Protein AF-A0A8J8IYB2-F1 (afdb_monomer)

Solvent-accessible surface area (backbone atoms only — not comparable to full-atom values): 4419 Å² total; per-residue (Å²): 133,54,72,68,53,36,40,53,50,31,41,50,52,44,35,70,75,63,32,64,89,77,50,52,70,66,61,23,24,58,68,38,73,49,57,69,71,58,47,58,76,77,37,93,43,71,71,57,47,50,55,52,50,53,51,54,57,59,69,51,49,67,64,57,54,65,63,57,69,75,68,78,81,124

Radi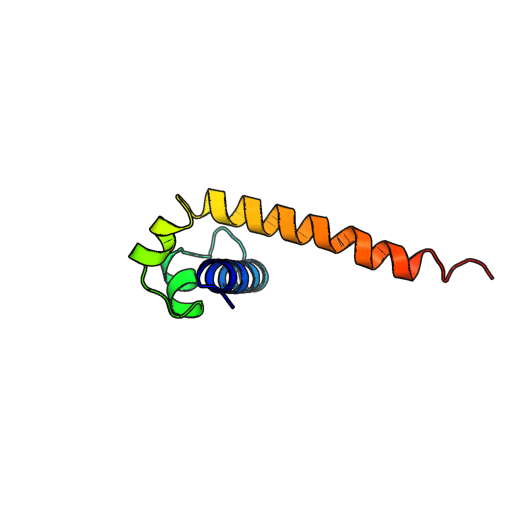us of gyration: 15.48 Å; Cα contacts (8 Å, |Δi|>4): 43; chains: 1; bounding box: 42×33×29 Å

pLDDT: mean 87.02, std 16.63, range [46.12, 98.5]

Nearest PDB structures (foldseek):
  3ppb-assembly1_B  TM=9.762E-01  e=7.105E-04  Shewanella loihica PV-4
  5gp9-assembly1_A  TM=7.517E-01  e=2.102E-03  Halalkalibacterium halodurans C-125
  3f1b-assembly1_A-2  TM=9.091E-01  e=6.219E-03  Rhodococcus jostii RHA1
  5gpa-assembly1_A  TM=7.711E-01  e=3.319E-03  Halalkalibacterium halodurans C-125
  7acl-assembly1_B  TM=6.615E-01  e=1.383E-02  Escherichia coli

Mean predicted aligned error: 7.58 Å

Foldseek 3Di:
DDLLVLLLVLLLVCCVPPRLVPDDLVSSCVSSVHDSVVCCVNDVDSVRSVVVSVVVVVVCVVVVCVVVVVPPDD

Sequence (74 aa):
MDTREKILKAARELFAEKGYDKTTVDEIVERAGVAKGTFYNYFKSKEELIKIVALQSLLLYPKIISQDILSTRT

Structure (mmCIF, N/CA/C/O backbone):
data_AF-A0A8J8IYB2-F1
#
_entry.id   AF-A0A8J8IYB2-F1
#
loop_
_atom_site.group_PDB
_atom_site.id
_atom_site.type_symbol
_atom_site.label_atom_id
_atom_site.label_alt_id
_atom_site.label_comp_id
_atom_site.label_asym_id
_atom_site.label_entity_id
_atom_site.label_seq_id
_atom_site.pdbx_PDB_ins_code
_atom_site.Cartn_x
_atom_site.Cartn_y
_atom_site.Cartn_z
_atom_site.occupancy
_atom_site.B_iso_or_equiv
_atom_site.auth_seq_id
_atom_site.auth_comp_id
_atom_site.auth_asym_id
_atom_site.auth_atom_id
_atom_site.pdbx_PDB_model_num
ATOM 1 N N . MET A 1 1 ? 1.807 -15.974 9.545 1.00 74.12 1 MET A N 1
ATOM 2 C CA . MET A 1 1 ? 2.159 -14.777 8.765 1.00 74.12 1 MET A CA 1
ATOM 3 C C . MET A 1 1 ? 1.582 -13.580 9.489 1.00 74.12 1 MET A C 1
ATOM 5 O O . MET A 1 1 ? 0.361 -13.506 9.631 1.00 74.12 1 MET A O 1
ATOM 9 N N . ASP A 1 2 ? 2.454 -12.737 10.031 1.00 94.38 2 ASP A N 1
ATOM 10 C CA . ASP A 1 2 ? 2.059 -11.549 10.794 1.00 94.38 2 ASP A CA 1
ATOM 11 C C . ASP A 1 2 ? 1.382 -10.508 9.882 1.00 94.38 2 ASP A C 1
ATOM 13 O O . ASP A 1 2 ? 1.583 -10.501 8.664 1.00 94.38 2 ASP A O 1
ATOM 17 N N . THR A 1 3 ? 0.568 -9.619 10.452 1.00 96.19 3 THR A N 1
ATOM 18 C CA . THR A 1 3 ? -0.112 -8.551 9.705 1.00 96.19 3 THR A CA 1
ATOM 19 C C . THR A 1 3 ? 0.860 -7.686 8.905 1.00 96.19 3 THR A C 1
ATOM 21 O O . THR A 1 3 ? 0.592 -7.369 7.743 1.00 96.19 3 THR A O 1
ATOM 24 N N . ARG A 1 4 ? 2.027 -7.364 9.472 1.00 96.19 4 ARG A N 1
ATOM 25 C CA . ARG A 1 4 ? 3.071 -6.607 8.777 1.00 96.19 4 ARG A CA 1
ATOM 26 C C . ARG A 1 4 ? 3.560 -7.333 7.527 1.00 96.19 4 ARG A C 1
ATOM 28 O O . ARG A 1 4 ? 3.758 -6.715 6.483 1.00 96.19 4 ARG A O 1
ATOM 35 N N . GLU A 1 5 ? 3.745 -8.647 7.620 1.00 96.19 5 GLU A N 1
ATOM 36 C CA . GLU A 1 5 ? 4.166 -9.474 6.489 1.00 96.19 5 GLU A CA 1
ATOM 37 C C . GLU A 1 5 ? 3.085 -9.525 5.410 1.00 96.19 5 GLU A C 1
ATOM 39 O O . GLU A 1 5 ? 3.415 -9.457 4.225 1.00 96.19 5 GLU A O 1
ATOM 44 N N . LYS A 1 6 ? 1.804 -9.636 5.797 1.00 97.56 6 LYS A N 1
ATOM 45 C CA . LYS A 1 6 ? 0.678 -9.654 4.846 1.00 97.56 6 LYS A CA 1
ATOM 46 C C . LYS A 1 6 ? 0.645 -8.378 4.010 1.00 97.56 6 LYS A C 1
ATOM 48 O O . LYS A 1 6 ? 0.551 -8.456 2.789 1.00 97.56 6 LYS A O 1
ATOM 53 N N . ILE A 1 7 ? 0.804 -7.224 4.662 1.00 98.06 7 ILE A N 1
ATOM 54 C CA . ILE A 1 7 ? 0.868 -5.917 3.996 1.00 98.06 7 ILE A CA 1
ATOM 55 C C . ILE A 1 7 ? 2.069 -5.852 3.041 1.00 98.06 7 ILE A C 1
ATOM 57 O O . ILE A 1 7 ? 1.914 -5.446 1.892 1.00 98.06 7 ILE A O 1
ATOM 61 N N . LEU A 1 8 ? 3.257 -6.295 3.472 1.00 96.81 8 LEU A 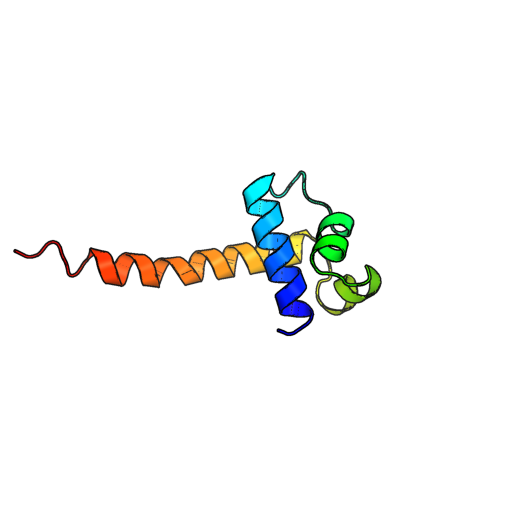N 1
ATOM 62 C CA . LEU A 1 8 ? 4.455 -6.304 2.620 1.00 96.81 8 LEU A CA 1
ATOM 63 C C . LEU A 1 8 ? 4.310 -7.220 1.403 1.00 96.81 8 LEU A C 1
ATOM 65 O O . LEU A 1 8 ? 4.763 -6.866 0.315 1.00 96.81 8 LEU A O 1
ATOM 69 N N . LYS A 1 9 ? 3.693 -8.393 1.576 1.00 96.44 9 LYS A N 1
ATOM 70 C CA . LYS A 1 9 ? 3.427 -9.323 0.476 1.00 96.44 9 LYS A CA 1
ATOM 71 C C . LYS A 1 9 ? 2.462 -8.708 -0.537 1.00 96.44 9 LYS A C 1
ATOM 73 O O . LYS A 1 9 ? 2.822 -8.625 -1.706 1.00 96.44 9 LYS A O 1
ATOM 78 N N . ALA A 1 10 ? 1.313 -8.210 -0.077 1.00 98.00 10 ALA A N 1
ATOM 79 C CA . ALA A 1 10 ? 0.315 -7.567 -0.929 1.00 98.00 10 ALA A CA 1
ATOM 80 C C . ALA A 1 10 ? 0.891 -6.364 -1.691 1.00 98.00 10 ALA A C 1
ATOM 82 O O . ALA A 1 10 ? 0.658 -6.209 -2.887 1.00 98.00 10 ALA A O 1
ATOM 83 N N . ALA A 1 11 ? 1.686 -5.531 -1.014 1.00 97.75 11 ALA A N 1
ATOM 84 C CA . ALA A 1 11 ? 2.352 -4.399 -1.642 1.00 97.75 11 ALA A CA 1
ATOM 85 C C . ALA A 1 11 ? 3.337 -4.841 -2.727 1.00 97.75 11 ALA A C 1
ATOM 87 O O . ALA A 1 11 ? 3.321 -4.287 -3.820 1.00 97.75 11 ALA A O 1
ATOM 88 N N . ARG A 1 12 ? 4.164 -5.859 -2.458 1.00 96.31 12 ARG A N 1
ATOM 89 C CA . ARG A 1 12 ? 5.120 -6.395 -3.437 1.00 96.31 12 ARG A CA 1
ATOM 90 C C . ARG A 1 12 ? 4.421 -6.920 -4.688 1.00 96.31 12 ARG A C 1
ATOM 92 O O . ARG A 1 12 ? 4.867 -6.613 -5.788 1.00 96.31 12 ARG A O 1
ATOM 99 N N . GLU A 1 13 ? 3.347 -7.683 -4.511 1.00 96.19 13 GLU A N 1
ATOM 100 C CA . GLU A 1 13 ? 2.548 -8.228 -5.613 1.00 96.19 13 GLU A CA 1
ATOM 101 C C . GLU A 1 13 ? 1.950 -7.093 -6.454 1.00 96.19 13 GLU A C 1
ATOM 103 O O . GLU A 1 13 ? 2.207 -7.013 -7.651 1.00 96.19 13 GLU A O 1
ATOM 108 N N . LEU A 1 14 ? 1.293 -6.119 -5.819 1.00 97.94 14 LEU A N 1
ATOM 109 C CA . LEU A 1 14 ? 0.700 -4.979 -6.527 1.00 97.94 14 LEU A CA 1
ATOM 110 C C . LEU A 1 14 ? 1.728 -4.098 -7.241 1.00 97.94 14 LEU A C 1
ATOM 112 O O . LEU A 1 14 ? 1.500 -3.652 -8.367 1.00 97.94 14 LEU A O 1
ATOM 116 N N . PHE A 1 15 ? 2.874 -3.851 -6.605 1.00 96.12 15 PHE A N 1
ATOM 117 C CA . PHE A 1 15 ? 3.955 -3.097 -7.228 1.00 96.12 15 PHE A CA 1
ATOM 118 C C . PHE A 1 15 ? 4.519 -3.828 -8.451 1.00 96.12 15 PHE A C 1
ATOM 120 O O . PHE A 1 15 ? 4.844 -3.163 -9.431 1.00 96.12 15 PHE A O 1
ATOM 127 N N . ALA A 1 16 ? 4.597 -5.161 -8.425 1.00 94.44 16 ALA A N 1
ATOM 128 C CA . ALA A 1 16 ? 5.024 -5.957 -9.573 1.00 94.44 16 ALA A CA 1
ATOM 129 C C . ALA A 1 16 ? 3.968 -5.993 -10.693 1.00 94.44 16 ALA A C 1
ATOM 131 O O . ALA A 1 16 ? 4.322 -5.936 -11.865 1.00 94.44 16 ALA A O 1
ATOM 132 N N . GLU A 1 17 ? 2.681 -6.051 -10.343 1.00 97.12 17 GLU A N 1
ATOM 133 C CA . GLU A 1 17 ? 1.576 -6.150 -11.305 1.00 97.12 17 GLU A CA 1
ATOM 134 C C . GLU A 1 17 ? 1.320 -4.848 -12.071 1.00 97.12 17 GLU A C 1
ATOM 136 O O . GLU A 1 17 ? 1.071 -4.869 -13.276 1.00 97.12 17 GLU A O 1
ATOM 141 N N . LYS A 1 18 ? 1.349 -3.700 -11.383 1.00 96.94 18 LYS A N 1
ATOM 142 C CA . LYS A 1 18 ? 0.928 -2.417 -11.976 1.00 96.94 18 LYS A CA 1
ATOM 143 C C . LYS A 1 18 ? 1.810 -1.219 -11.636 1.00 96.94 18 LYS A C 1
ATOM 145 O O . LYS A 1 18 ? 1.504 -0.100 -12.055 1.00 96.94 18 LYS A O 1
ATOM 150 N N . GLY A 1 19 ? 2.909 -1.434 -10.919 1.00 94.38 19 GLY A N 1
ATOM 151 C CA . GLY A 1 19 ? 3.844 -0.383 -10.529 1.00 94.38 19 GLY A CA 1
ATOM 152 C C . GLY A 1 19 ? 3.441 0.376 -9.261 1.00 94.38 19 GLY A C 1
ATOM 153 O O . GLY A 1 19 ? 2.298 0.343 -8.795 1.00 94.38 19 GLY A O 1
ATOM 154 N N . TYR A 1 20 ? 4.415 1.088 -8.694 1.00 95.38 20 TYR A N 1
ATOM 155 C CA . TYR A 1 20 ? 4.272 1.845 -7.446 1.00 95.38 20 TYR A CA 1
ATOM 156 C C . TYR A 1 20 ? 3.265 3.000 -7.542 1.00 95.38 20 TYR A C 1
ATOM 158 O O . TYR A 1 20 ? 2.413 3.162 -6.660 1.00 95.38 20 TYR A O 1
ATOM 166 N N . ASP A 1 21 ? 3.336 3.793 -8.614 1.00 96.94 21 ASP A N 1
ATOM 167 C CA . ASP A 1 21 ? 2.529 5.012 -8.751 1.00 96.94 21 ASP A CA 1
ATOM 168 C C . ASP A 1 21 ? 1.035 4.697 -8.850 1.00 96.94 21 ASP A C 1
ATOM 170 O O . ASP A 1 21 ? 0.214 5.372 -8.233 1.00 96.94 21 ASP A O 1
ATOM 174 N N . LYS A 1 22 ? 0.687 3.604 -9.540 1.00 97.88 22 LYS A N 1
ATOM 175 C CA . LYS A 1 22 ? -0.699 3.148 -9.725 1.00 97.88 22 LYS A CA 1
ATOM 176 C C . LYS A 1 22 ? -1.249 2.339 -8.549 1.00 97.88 22 LYS A C 1
ATOM 178 O O . LYS A 1 22 ? -2.406 1.930 -8.594 1.00 97.88 22 LYS A O 1
ATOM 183 N N . THR A 1 23 ? -0.441 2.059 -7.529 1.00 98.00 23 THR A N 1
ATOM 184 C CA . THR A 1 23 ? -0.855 1.286 -6.352 1.00 98.00 23 THR A CA 1
ATOM 185 C C . THR A 1 23 ? -1.214 2.220 -5.202 1.00 98.00 23 THR A C 1
ATOM 187 O O . THR A 1 23 ? -0.434 3.102 -4.841 1.00 98.00 23 THR A O 1
ATOM 190 N N . THR A 1 24 ? -2.383 2.026 -4.598 1.00 98.19 24 THR A N 1
ATOM 191 C CA . THR A 1 24 ? -2.858 2.818 -3.453 1.00 98.19 24 THR A CA 1
ATOM 192 C C . THR A 1 24 ? -2.769 2.034 -2.143 1.00 98.19 24 THR A C 1
ATOM 194 O O . THR A 1 24 ? -2.698 0.807 -2.144 1.00 98.19 24 THR A O 1
ATOM 197 N N . VAL A 1 25 ? -2.781 2.736 -1.004 1.00 98.12 25 VAL A N 1
ATOM 198 C CA . VAL A 1 25 ? -2.834 2.087 0.321 1.00 98.12 25 VAL A CA 1
ATOM 199 C C . VAL A 1 25 ? -4.117 1.269 0.478 1.00 98.12 25 VAL A C 1
ATOM 201 O O . VAL A 1 25 ? -4.061 0.184 1.045 1.00 98.12 25 VAL A O 1
ATOM 204 N N . ASP A 1 26 ? -5.240 1.743 -0.065 1.00 98.44 26 ASP A N 1
ATOM 205 C CA . ASP A 1 26 ? -6.533 1.057 0.028 1.00 98.44 26 ASP A CA 1
ATOM 206 C C . ASP A 1 26 ? -6.505 -0.314 -0.660 1.00 98.44 26 ASP A C 1
ATOM 208 O O . ASP A 1 26 ? -6.877 -1.318 -0.059 1.00 98.44 26 ASP A O 1
ATOM 212 N N . GLU A 1 27 ? -5.934 -0.396 -1.861 1.00 98.50 27 GLU A N 1
ATOM 213 C CA . GLU A 1 27 ? -5.790 -1.673 -2.571 1.00 98.50 27 GLU A CA 1
ATOM 214 C C . GLU A 1 27 ? -4.815 -2.630 -1.878 1.00 98.50 27 GLU A C 1
ATOM 216 O O . GLU A 1 27 ? -4.985 -3.849 -1.945 1.00 98.50 27 GLU A O 1
ATOM 221 N N . ILE A 1 28 ? -3.780 -2.095 -1.221 1.00 98.44 28 ILE A N 1
ATOM 222 C CA . ILE A 1 28 ? -2.831 -2.900 -0.446 1.00 98.44 28 ILE A CA 1
ATOM 223 C C . ILE A 1 28 ? -3.540 -3.528 0.754 1.00 98.44 28 ILE A C 1
ATOM 225 O O . ILE A 1 28 ? -3.378 -4.724 0.996 1.00 98.44 28 ILE A O 1
ATOM 229 N N . VAL A 1 29 ? -4.314 -2.745 1.512 1.00 98.25 29 VAL A N 1
ATOM 230 C CA . VAL A 1 29 ? -4.986 -3.249 2.721 1.00 98.25 29 VAL A CA 1
ATOM 231 C C . VAL A 1 29 ? -6.144 -4.180 2.389 1.00 98.25 29 VAL A C 1
ATOM 233 O O . VAL A 1 29 ? -6.311 -5.190 3.070 1.00 98.25 29 VAL A O 1
ATOM 236 N N . GLU A 1 30 ? -6.864 -3.912 1.298 1.00 98.50 30 GLU A N 1
ATOM 237 C CA . GLU A 1 30 ? -7.889 -4.807 0.761 1.00 98.50 30 GLU A CA 1
ATOM 238 C C . GLU A 1 30 ? -7.285 -6.172 0.409 1.00 98.50 30 GLU A C 1
ATOM 240 O O . GLU A 1 30 ? -7.757 -7.205 0.882 1.00 98.50 30 GLU A O 1
ATOM 245 N N . ARG A 1 31 ? -6.168 -6.189 -0.330 1.00 98.38 31 ARG A N 1
ATOM 246 C CA . ARG A 1 31 ? -5.485 -7.434 -0.718 1.00 98.38 31 ARG A CA 1
ATOM 247 C C . ARG A 1 31 ? -4.857 -8.174 0.451 1.00 98.38 31 ARG A C 1
ATOM 249 O O . ARG A 1 31 ? -4.838 -9.400 0.470 1.00 98.38 31 ARG A O 1
ATOM 256 N N . ALA A 1 32 ? -4.345 -7.438 1.433 1.00 97.88 32 ALA A N 1
ATOM 257 C CA . ALA A 1 32 ? -3.818 -8.015 2.662 1.00 97.88 32 ALA A CA 1
ATOM 258 C C . ALA A 1 32 ? -4.925 -8.534 3.603 1.00 97.88 32 ALA A C 1
ATOM 260 O O . ALA A 1 32 ? -4.612 -9.264 4.549 1.00 97.88 32 ALA A O 1
ATOM 261 N N . GLY A 1 33 ? -6.193 -8.176 3.356 1.00 97.94 33 GLY A N 1
ATOM 262 C CA . GLY A 1 33 ? -7.332 -8.532 4.200 1.00 97.94 33 GLY A CA 1
ATOM 263 C C . GLY A 1 33 ? -7.275 -7.857 5.570 1.00 97.94 33 GLY A C 1
ATOM 264 O O . GLY A 1 33 ? -7.523 -8.506 6.587 1.00 97.94 33 GLY A O 1
ATOM 265 N N . VAL A 1 34 ? -6.872 -6.583 5.618 1.00 97.50 34 VAL A N 1
ATOM 266 C CA . VAL A 1 34 ? -6.699 -5.815 6.862 1.00 97.50 34 VAL A CA 1
ATOM 267 C C . VAL A 1 34 ? -7.371 -4.449 6.768 1.00 97.50 34 VAL A C 1
ATOM 269 O O . VAL A 1 34 ? -7.621 -3.933 5.684 1.00 97.50 34 VAL A O 1
ATOM 272 N N . ALA A 1 35 ? -7.657 -3.832 7.914 1.00 97.44 35 ALA A N 1
ATOM 273 C CA . ALA A 1 35 ? -8.229 -2.491 7.936 1.00 97.44 35 ALA A CA 1
ATOM 274 C C . ALA A 1 35 ? -7.175 -1.420 7.601 1.00 97.44 35 ALA A C 1
ATOM 276 O O . ALA A 1 35 ? -6.001 -1.542 7.957 1.00 97.44 35 ALA A O 1
ATOM 277 N N . LYS A 1 36 ? -7.610 -0.303 7.005 1.00 97.19 36 LYS A N 1
ATOM 278 C CA . LYS A 1 36 ? -6.734 0.839 6.691 1.00 97.19 36 LYS A CA 1
ATOM 279 C C . LYS A 1 36 ? -6.030 1.411 7.925 1.00 97.19 36 LYS A C 1
ATOM 281 O O . LYS A 1 36 ? -4.845 1.711 7.868 1.00 97.19 36 LYS A O 1
ATOM 286 N N . GLY A 1 37 ? -6.719 1.503 9.065 1.00 97.25 37 GLY A N 1
ATOM 287 C CA . GLY A 1 37 ? -6.097 1.929 10.326 1.00 97.25 37 GLY A CA 1
ATOM 288 C C . GLY A 1 37 ? -4.963 0.997 10.769 1.00 97.25 37 GLY A C 1
ATOM 289 O O . GLY A 1 37 ? -3.937 1.457 11.257 1.00 97.25 37 GLY A O 1
ATOM 290 N N . THR A 1 38 ? -5.095 -0.308 10.507 1.00 96.50 38 THR A N 1
ATOM 291 C CA . THR A 1 38 ? -4.049 -1.292 10.800 1.00 96.50 38 THR A CA 1
ATOM 292 C C . THR A 1 38 ? -2.785 -1.029 9.990 1.00 96.50 38 THR A C 1
ATOM 294 O O . THR A 1 38 ? -1.700 -1.175 10.536 1.00 96.50 38 THR A O 1
ATOM 297 N N . PHE A 1 39 ? -2.890 -0.583 8.734 1.00 97.81 39 PHE A N 1
ATOM 298 C CA . PHE A 1 39 ? -1.719 -0.189 7.945 1.00 97.81 39 PHE A CA 1
ATOM 299 C C . PHE A 1 39 ? -0.890 0.879 8.653 1.00 97.81 39 PHE A C 1
ATOM 301 O O . PHE A 1 39 ? 0.317 0.708 8.815 1.00 97.81 39 PHE A O 1
ATOM 308 N N . TYR A 1 40 ? -1.550 1.933 9.136 1.00 97.00 40 TYR A N 1
ATOM 309 C CA . TYR A 1 40 ? -0.883 3.064 9.776 1.00 97.00 40 TYR A CA 1
ATOM 310 C C . TYR A 1 40 ? -0.291 2.745 11.155 1.00 97.00 40 TYR A C 1
ATOM 312 O O . TYR A 1 40 ? 0.559 3.490 11.636 1.00 97.00 40 TYR A O 1
ATOM 320 N N . ASN A 1 41 ? -0.648 1.602 11.752 1.00 96.81 41 ASN A N 1
ATOM 321 C CA . ASN A 1 41 ? 0.041 1.080 12.935 1.00 96.81 41 ASN A CA 1
ATOM 322 C C . ASN A 1 41 ? 1.432 0.505 12.604 1.00 96.81 41 ASN A C 1
ATOM 324 O O . ASN A 1 41 ? 2.287 0.450 13.484 1.00 96.81 41 ASN A O 1
ATOM 328 N N . TYR A 1 42 ? 1.661 0.062 11.361 1.00 96.44 42 TYR A N 1
ATOM 329 C CA . TYR A 1 42 ? 2.916 -0.575 10.933 1.00 96.44 42 TYR A CA 1
ATOM 330 C C . TYR A 1 42 ? 3.761 0.291 9.993 1.00 96.44 42 TYR A C 1
ATOM 332 O O . TYR A 1 42 ? 4.984 0.159 9.994 1.00 96.44 42 TYR A O 1
ATOM 340 N N . PHE A 1 43 ? 3.128 1.139 9.181 1.00 96.88 43 PHE A N 1
ATOM 341 C CA . PHE A 1 43 ? 3.781 1.969 8.170 1.00 96.88 43 PHE A CA 1
ATOM 342 C C . PHE A 1 43 ? 3.183 3.372 8.181 1.00 96.88 43 PHE A C 1
ATOM 344 O O . PHE A 1 43 ? 1.973 3.547 8.074 1.00 96.88 43 PHE A O 1
ATOM 351 N N . LYS A 1 44 ? 4.029 4.395 8.249 1.00 95.94 44 LYS A N 1
ATOM 352 C CA . LYS A 1 44 ? 3.612 5.800 8.241 1.00 95.94 44 LYS A CA 1
ATOM 353 C C . LYS A 1 44 ? 3.108 6.234 6.870 1.00 95.94 44 LYS A C 1
ATOM 355 O O . LYS A 1 44 ? 2.263 7.122 6.789 1.00 95.94 44 LYS A O 1
ATOM 360 N N . SER A 1 45 ? 3.618 5.634 5.790 1.00 97.12 45 SER A N 1
ATOM 361 C CA . SER A 1 45 ? 3.209 5.985 4.428 1.00 97.12 45 SER A CA 1
ATOM 362 C C . SER A 1 45 ? 3.493 4.892 3.389 1.00 97.12 45 SER A C 1
ATOM 364 O O . SER A 1 45 ? 4.181 3.902 3.659 1.00 97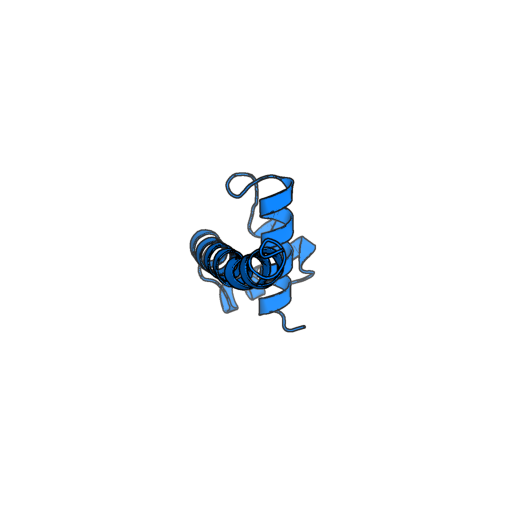.12 45 SER A O 1
ATOM 366 N N . LYS A 1 46 ? 2.978 5.087 2.164 1.00 96.12 46 LYS A N 1
ATOM 367 C CA . LYS A 1 46 ? 3.265 4.224 1.004 1.00 96.12 46 LYS A CA 1
ATOM 368 C C . LYS A 1 46 ? 4.748 4.300 0.608 1.00 96.12 46 LYS A C 1
ATOM 370 O O . LYS A 1 46 ? 5.336 3.292 0.222 1.00 96.12 46 LYS A O 1
ATOM 375 N N . GLU A 1 47 ? 5.360 5.473 0.771 1.00 96.81 47 GLU A N 1
ATOM 376 C CA . GLU A 1 47 ? 6.778 5.746 0.512 1.00 96.81 47 GLU A CA 1
ATOM 377 C C . GLU A 1 47 ? 7.691 4.996 1.492 1.00 96.81 47 GLU A C 1
ATOM 379 O O . GLU A 1 47 ? 8.756 4.515 1.111 1.00 96.81 47 GLU A O 1
ATOM 384 N N . GLU A 1 48 ? 7.300 4.881 2.764 1.00 96.56 48 GLU A N 1
ATOM 385 C CA . GLU A 1 48 ? 8.032 4.050 3.728 1.00 96.56 48 GLU A CA 1
ATOM 386 C C . GLU A 1 48 ? 7.942 2.567 3.352 1.00 96.56 48 GLU A C 1
ATOM 388 O O . GLU A 1 48 ? 8.953 1.862 3.332 1.00 96.56 48 GLU A O 1
ATOM 393 N N . LEU A 1 49 ? 6.744 2.108 2.988 1.00 96.25 49 LEU A N 1
ATOM 394 C CA . LEU A 1 49 ? 6.508 0.724 2.597 1.00 96.25 49 LEU A CA 1
ATOM 395 C C . LEU A 1 49 ? 7.349 0.313 1.379 1.00 96.25 49 LEU A C 1
ATOM 397 O O . LEU A 1 49 ? 8.002 -0.731 1.420 1.00 96.25 49 LEU A O 1
ATOM 401 N N . ILE A 1 50 ? 7.382 1.125 0.314 1.00 94.81 50 ILE A N 1
ATOM 402 C CA . ILE A 1 50 ? 8.164 0.801 -0.892 1.00 94.81 50 ILE A C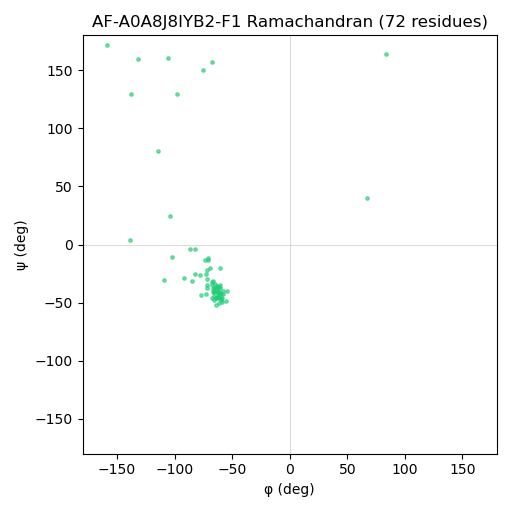A 1
ATOM 403 C C . ILE A 1 50 ? 9.664 0.736 -0.607 1.00 94.81 50 ILE A C 1
ATOM 405 O O . ILE A 1 50 ? 10.329 -0.141 -1.147 1.00 94.81 50 ILE A O 1
ATOM 409 N N . LYS A 1 51 ? 10.207 1.582 0.281 1.00 94.62 51 LYS A N 1
ATOM 410 C CA . LYS A 1 51 ? 11.628 1.511 0.671 1.00 94.62 51 LYS A CA 1
ATOM 411 C C . LYS A 1 51 ? 11.965 0.157 1.290 1.00 94.62 51 LYS A C 1
ATOM 413 O O . LYS A 1 51 ? 12.989 -0.438 0.960 1.00 94.62 51 LYS A O 1
ATOM 418 N N . ILE A 1 52 ? 11.081 -0.354 2.148 1.00 93.56 52 ILE A N 1
ATOM 419 C CA . ILE A 1 52 ? 11.245 -1.666 2.782 1.00 93.56 52 ILE A CA 1
ATOM 420 C C . ILE A 1 52 ? 11.119 -2.783 1.740 1.00 93.56 52 ILE A C 1
ATOM 422 O O . ILE A 1 52 ? 11.954 -3.685 1.715 1.00 93.56 52 ILE A O 1
ATOM 426 N N . VAL A 1 53 ? 10.115 -2.721 0.858 1.00 92.38 53 VAL A N 1
ATOM 427 C CA . VAL A 1 53 ? 9.927 -3.717 -0.212 1.00 92.38 53 VAL A CA 1
ATOM 428 C C . VAL A 1 53 ? 11.121 -3.736 -1.174 1.00 92.38 53 VAL A C 1
ATOM 430 O O . VAL A 1 53 ? 11.595 -4.814 -1.537 1.00 92.38 53 VAL A O 1
ATOM 433 N N . ALA A 1 54 ? 11.647 -2.569 -1.549 1.00 90.31 54 ALA A N 1
ATOM 434 C CA . ALA A 1 54 ? 12.815 -2.434 -2.416 1.00 90.31 54 ALA A CA 1
ATOM 435 C C . ALA A 1 54 ? 14.071 -3.024 -1.760 1.00 90.31 54 ALA A C 1
ATOM 437 O O . ALA A 1 54 ? 14.772 -3.819 -2.385 1.00 90.31 54 ALA A O 1
ATOM 438 N N . LEU A 1 55 ? 14.310 -2.719 -0.479 1.00 88.81 55 LEU A N 1
ATOM 439 C CA . LEU A 1 55 ? 15.430 -3.285 0.273 1.00 88.81 55 LEU A CA 1
ATOM 440 C C . LEU A 1 55 ? 15.321 -4.812 0.399 1.00 88.81 55 LEU A C 1
ATOM 442 O O . LEU A 1 55 ? 16.302 -5.514 0.177 1.00 88.81 55 LEU A O 1
ATOM 446 N N . GLN A 1 56 ? 14.131 -5.347 0.698 1.00 84.94 56 GLN A N 1
ATOM 447 C CA . GLN A 1 56 ? 13.909 -6.799 0.753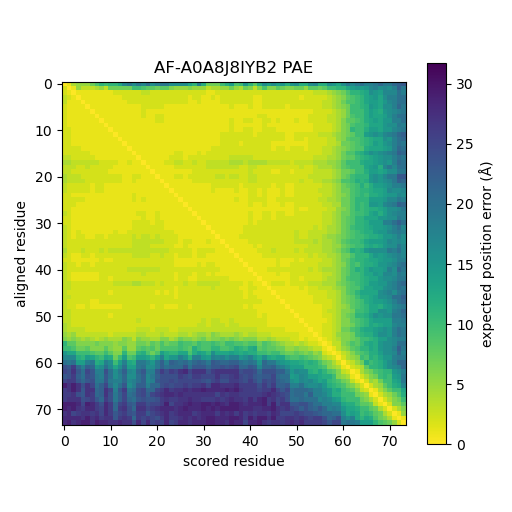 1.00 84.94 56 GLN A CA 1
ATOM 448 C C . GLN A 1 56 ? 14.155 -7.477 -0.596 1.00 84.94 56 GLN A C 1
ATOM 450 O O . GLN A 1 56 ? 14.73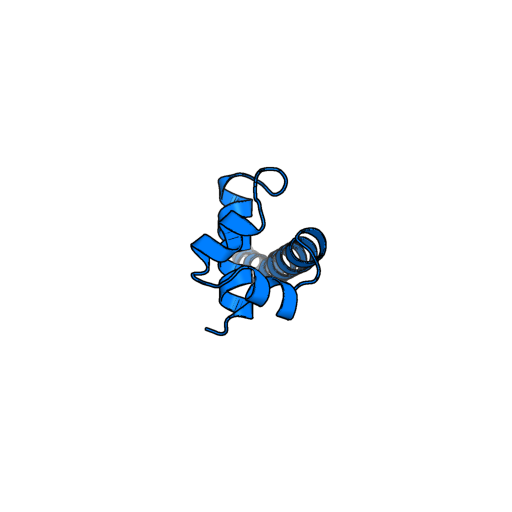0 -8.562 -0.639 1.00 84.94 56 GLN A O 1
ATOM 455 N N . SER A 1 57 ? 13.733 -6.836 -1.687 1.00 79.69 57 SER A N 1
ATOM 456 C CA . SER A 1 57 ? 13.944 -7.355 -3.039 1.00 79.69 57 SER A CA 1
ATOM 457 C C . SER A 1 57 ? 15.434 -7.378 -3.387 1.00 79.69 57 SER A C 1
ATOM 459 O O . SER A 1 57 ? 15.912 -8.369 -3.929 1.00 79.69 57 SER A O 1
ATOM 461 N N . LEU A 1 58 ? 16.189 -6.345 -2.993 1.00 78.31 58 LEU A N 1
ATOM 462 C CA . LEU A 1 58 ? 17.642 -6.276 -3.170 1.00 78.31 58 LEU A CA 1
ATOM 463 C C . LEU A 1 58 ? 18.388 -7.338 -2.345 1.00 78.31 58 LEU A C 1
ATOM 465 O O . LEU A 1 58 ? 19.311 -7.972 -2.847 1.00 78.31 58 LEU A O 1
ATOM 469 N N . LEU A 1 59 ? 17.965 -7.590 -1.104 1.00 73.94 59 LEU A N 1
ATOM 470 C CA . LEU A 1 59 ? 18.547 -8.631 -0.246 1.00 73.94 59 LEU A CA 1
ATOM 471 C C . LEU A 1 59 ? 18.211 -10.063 -0.703 1.00 73.94 59 LEU A C 1
ATOM 473 O O . LEU A 1 59 ? 18.835 -11.011 -0.228 1.00 73.94 59 LEU A O 1
ATOM 477 N N .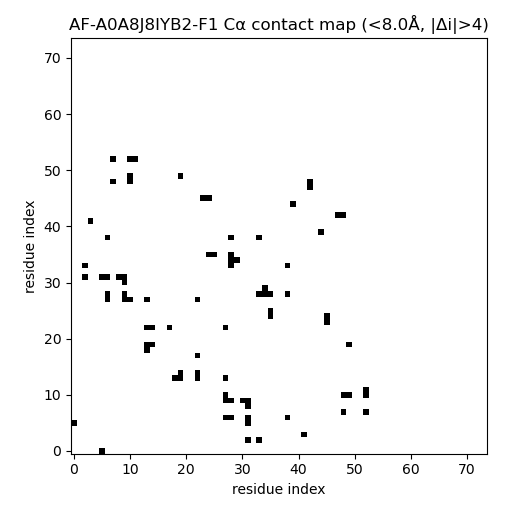 LEU A 1 60 ? 17.275 -10.236 -1.644 1.00 64.88 60 LEU A N 1
ATOM 478 C CA . LEU A 1 60 ? 16.987 -11.529 -2.271 1.00 64.88 60 LEU A CA 1
ATOM 479 C C . LEU A 1 60 ? 17.953 -11.868 -3.428 1.00 64.88 60 LEU A C 1
ATOM 481 O O . LEU A 1 60 ? 18.195 -13.047 -3.690 1.00 64.88 60 LEU A O 1
ATOM 485 N N . TYR A 1 61 ? 18.558 -10.862 -4.076 1.00 60.75 61 TYR A N 1
ATOM 486 C CA . TYR A 1 61 ? 19.521 -11.038 -5.176 1.00 60.75 61 TYR A CA 1
ATOM 487 C C . TYR A 1 61 ? 20.806 -11.828 -4.850 1.00 60.75 61 TYR A C 1
ATOM 489 O O . TYR A 1 61 ? 21.213 -12.617 -5.708 1.00 60.75 61 TYR A O 1
ATOM 497 N N . PRO A 1 62 ? 21.457 -11.729 -3.667 1.00 57.38 62 PRO A N 1
ATOM 498 C CA . PRO A 1 62 ? 22.670 -12.513 -3.400 1.00 57.38 62 PRO A CA 1
ATOM 499 C C . PRO A 1 62 ? 22.441 -14.034 -3.460 1.00 57.38 62 PRO A C 1
ATOM 501 O O . PRO A 1 62 ? 23.384 -14.794 -3.694 1.00 57.38 62 PRO A O 1
ATOM 504 N N . LYS A 1 63 ? 21.190 -14.499 -3.317 1.00 53.34 63 LYS A N 1
ATOM 505 C CA . LYS A 1 63 ? 20.851 -15.926 -3.380 1.00 53.34 63 LYS A CA 1
ATOM 506 C C . LYS A 1 63 ? 20.798 -16.477 -4.811 1.00 53.34 63 LYS A C 1
ATOM 508 O O . LYS A 1 63 ? 21.050 -17.661 -4.993 1.00 53.34 63 LYS A O 1
ATOM 513 N N . ILE A 1 64 ? 20.521 -15.629 -5.804 1.00 56.88 64 ILE A N 1
ATOM 514 C CA . ILE A 1 64 ? 20.478 -16.011 -7.227 1.00 56.88 64 ILE A CA 1
ATOM 515 C C . ILE A 1 64 ? 21.909 -16.134 -7.770 1.00 56.88 64 ILE A C 1
ATOM 517 O O . ILE A 1 64 ? 22.267 -17.137 -8.378 1.00 56.88 64 ILE A O 1
ATOM 521 N N . ILE A 1 65 ? 22.783 -15.184 -7.426 1.00 58.47 65 ILE A N 1
ATOM 522 C CA . ILE A 1 65 ? 24.179 -15.188 -7.893 1.00 58.47 65 ILE A CA 1
ATOM 523 C C . ILE A 1 65 ? 24.986 -16.366 -7.317 1.00 58.47 65 ILE A C 1
ATOM 525 O O . ILE A 1 65 ? 25.870 -16.905 -7.982 1.00 58.47 65 ILE A O 1
ATOM 529 N N . SER A 1 66 ? 24.660 -16.822 -6.105 1.00 57.75 66 SER A N 1
ATOM 530 C CA . SER A 1 66 ? 25.366 -17.949 -5.477 1.00 57.75 66 SER A CA 1
ATOM 531 C C . SER A 1 66 ? 25.105 -19.299 -6.163 1.00 57.75 66 SER A C 1
ATOM 533 O O . SER A 1 66 ? 25.901 -20.217 -5.981 1.00 57.75 66 SER A O 1
ATOM 535 N N . GLN A 1 67 ? 24.018 -19.442 -6.935 1.00 51.59 67 GLN A N 1
ATOM 536 C CA . GLN A 1 67 ? 23.724 -20.684 -7.666 1.00 51.59 67 GLN A CA 1
ATOM 537 C C . GLN A 1 67 ? 24.284 -20.682 -9.096 1.00 51.59 67 GLN A C 1
ATOM 539 O O . GLN A 1 67 ? 24.697 -21.737 -9.569 1.00 51.59 67 GLN A O 1
ATOM 544 N N . ASP A 1 68 ? 24.414 -19.512 -9.731 1.00 56.22 68 ASP A N 1
ATOM 545 C CA . ASP A 1 68 ? 24.935 -19.415 -11.102 1.00 56.22 68 ASP A CA 1
ATOM 546 C C . ASP A 1 68 ? 26.475 -19.360 -11.173 1.00 56.22 68 ASP A C 1
ATOM 548 O O . ASP A 1 68 ? 27.070 -19.900 -12.105 1.00 56.22 68 ASP A O 1
ATOM 552 N N . ILE A 1 69 ? 27.171 -18.787 -10.177 1.00 56.88 69 ILE A N 1
ATOM 553 C CA . ILE A 1 69 ? 28.647 -18.660 -10.225 1.00 56.88 69 ILE A CA 1
ATOM 554 C C . ILE A 1 69 ? 29.378 -20.009 -10.038 1.00 56.88 69 ILE A C 1
ATOM 556 O O . ILE A 1 69 ? 30.513 -20.159 -10.495 1.00 5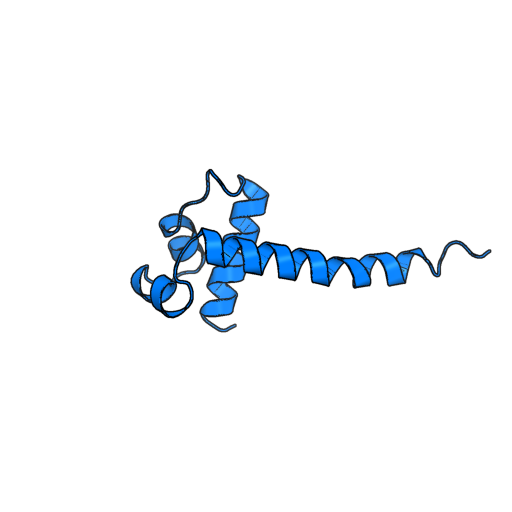6.88 69 ILE A O 1
ATOM 560 N N . LEU A 1 70 ? 28.748 -21.021 -9.428 1.00 52.50 70 LEU A N 1
ATOM 561 C CA . LEU A 1 70 ? 29.360 -22.347 -9.232 1.00 52.50 70 LEU A CA 1
ATOM 562 C C . LEU A 1 70 ? 29.178 -23.313 -10.424 1.00 52.50 70 LEU A C 1
ATOM 564 O O . LEU A 1 70 ? 29.750 -24.399 -10.384 1.00 52.50 70 LEU A O 1
ATOM 568 N N . SER A 1 71 ? 28.449 -22.937 -11.487 1.00 56.12 71 SER A N 1
ATOM 569 C CA . SER A 1 71 ? 28.200 -23.808 -12.655 1.00 56.12 71 SER A CA 1
ATOM 570 C C . SER A 1 71 ? 29.055 -23.502 -13.896 1.00 56.12 71 SER A C 1
ATOM 572 O O . SER A 1 71 ? 29.064 -24.311 -14.820 1.00 56.12 71 SER A O 1
ATOM 574 N N . THR A 1 72 ? 29.791 -22.387 -13.953 1.00 52.94 72 THR A N 1
ATOM 575 C CA . THR A 1 72 ? 30.573 -21.997 -15.156 1.00 52.94 72 THR A CA 1
ATOM 576 C C . THR A 1 72 ? 32.078 -22.251 -15.009 1.00 52.94 72 THR A C 1
ATOM 578 O O . THR A 1 72 ? 32.904 -21.614 -15.659 1.00 52.94 72 THR A O 1
ATOM 581 N N . ARG A 1 73 ?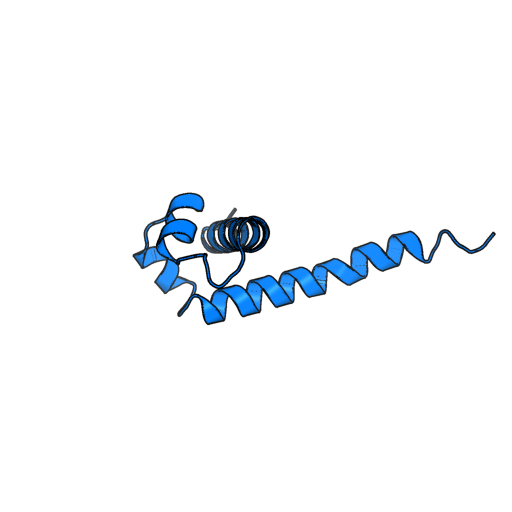 32.465 -23.190 -14.140 1.00 54.59 73 ARG A N 1
ATOM 582 C CA . ARG A 1 73 ? 33.812 -23.775 -14.143 1.00 54.59 73 ARG A CA 1
ATOM 583 C C . ARG A 1 73 ? 33.723 -25.254 -14.499 1.00 54.59 73 ARG A C 1
ATOM 585 O O . ARG A 1 73 ? 33.752 -26.110 -13.621 1.00 54.59 73 ARG A O 1
ATOM 592 N N . THR A 1 74 ? 33.615 -25.550 -15.786 1.00 46.12 74 THR A N 1
ATOM 593 C CA . THR A 1 74 ? 34.115 -26.794 -16.386 1.00 46.12 74 THR A CA 1
ATOM 594 C C . THR A 1 74 ? 34.606 -26.467 -17.784 1.00 46.12 74 THR A C 1
ATOM 596 O O . THR A 1 74 ? 33.878 -25.734 -18.488 1.00 46.12 74 THR A O 1
#

Secondary structure (DSSP, 8-state):
--HHHHHHHHHHHHHHHH-STT--HHHHHHHHT--HHHHHHH-S-HHHHHHHHHHHHHHHTHHHHHHHTTSS--